Protein AF-A0A1F4XPS2-F1 (afdb_monomer_lite)

pLDDT: mean 80.34, std 8.24, range [48.88, 90.06]

Secondary structure (DSSP, 8-state):
-HHHHHHHHHHHHHHHHHHHHHHHHHHHHHHHHTTPPPPHHHHHHHHHHHHHHHHHHHTBTHHHHHHHHHHHHHHHHHHHHHHTT----HHHHHHHHHHHHHHHHHHHHTGGG-B--S-HHHHHHHHHHHHHHHHHHHHHHH-

Foldseek 3Di:
DVPVVLLVVLLVLLVVLLVLLVVLVVVQVVCVVVVHDRQVLSVLSSVLSNLSSVCSVLLALLQLVLLVVQLVLLVVLQVVCVVVVADDPVVVSVVSNCVSVVSNVSNVVCNVVRDHDPPVVSSVVSVVSVVVNSVSVSVVRPD

Radius of gyration: 16.33 Å; chains: 1; bounding box: 38×34×52 Å

Structure (mmCIF, N/CA/C/O backbone):
data_AF-A0A1F4XPS2-F1
#
_entry.id   AF-A0A1F4XPS2-F1
#
loop_
_atom_site.group_PDB
_atom_site.id
_atom_site.type_symbol
_atom_site.label_atom_id
_atom_site.label_alt_id
_atom_site.label_comp_id
_atom_site.label_asym_id
_atom_site.label_entity_id
_atom_site.label_seq_id
_atom_site.pdbx_PDB_ins_code
_atom_site.Cartn_x
_atom_site.Cartn_y
_atom_site.Cartn_z
_atom_site.occupancy
_atom_site.B_iso_or_equiv
_atom_site.auth_seq_id
_atom_site.auth_comp_id
_atom_site.auth_asym_id
_atom_site.auth_atom_id
_atom_site.pdbx_PDB_model_num
ATOM 1 N N . MET A 1 1 ? -6.283 -6.194 31.534 1.00 48.88 1 MET A N 1
ATOM 2 C CA . MET A 1 1 ? -5.013 -5.783 30.878 1.00 48.88 1 MET A CA 1
ATOM 3 C C . MET A 1 1 ? -4.955 -5.956 29.349 1.00 48.88 1 MET A C 1
ATOM 5 O O . MET A 1 1 ? -4.200 -5.225 28.723 1.00 48.88 1 MET A O 1
ATOM 9 N N . LYS A 1 2 ? -5.760 -6.818 28.698 1.00 52.41 2 LYS A N 1
ATOM 10 C CA . LYS A 1 2 ? -5.698 -7.036 27.231 1.00 52.41 2 LYS A CA 1
ATOM 11 C C . LYS A 1 2 ? -6.004 -5.800 26.360 1.00 52.41 2 LYS A C 1
ATOM 13 O O . LYS A 1 2 ? -5.478 -5.697 25.263 1.00 52.41 2 LYS A O 1
ATOM 18 N N . VAL A 1 3 ? -6.814 -4.837 26.811 1.00 53.06 3 VAL A N 1
ATOM 19 C CA . VAL A 1 3 ? -7.302 -3.734 25.949 1.00 53.06 3 VAL A CA 1
ATOM 20 C C . VAL A 1 3 ? -6.189 -2.779 25.481 1.00 53.06 3 VAL A C 1
ATOM 22 O O . VAL A 1 3 ? -6.226 -2.341 24.327 1.00 53.06 3 VAL A O 1
ATOM 25 N N . ARG A 1 4 ? -5.178 -2.523 26.329 1.00 56.00 4 ARG A N 1
ATOM 26 C CA . ARG A 1 4 ? -4.095 -1.547 26.088 1.00 56.00 4 ARG A CA 1
ATOM 27 C C . ARG A 1 4 ? -3.077 -2.024 25.041 1.00 56.00 4 ARG A C 1
ATOM 29 O O . ARG A 1 4 ? -2.644 -1.232 24.220 1.00 56.00 4 ARG A O 1
ATOM 36 N N . HIS A 1 5 ? -2.766 -3.322 25.013 1.00 58.38 5 HIS A N 1
ATOM 37 C CA . HIS A 1 5 ? -1.757 -3.892 24.108 1.00 58.38 5 HIS A CA 1
ATOM 38 C C . HIS A 1 5 ? -2.163 -3.783 22.628 1.00 58.38 5 HIS A C 1
ATOM 40 O O . HIS A 1 5 ? -1.379 -3.373 21.784 1.00 58.38 5 HIS A O 1
ATOM 46 N N . TRP A 1 6 ? -3.435 -4.046 22.330 1.00 56.03 6 TRP A N 1
ATOM 47 C CA . TRP A 1 6 ? -3.981 -3.997 20.969 1.00 56.03 6 TRP A CA 1
ATOM 48 C C . TRP A 1 6 ? -4.192 -2.572 20.430 1.00 56.03 6 TRP A C 1
ATOM 50 O O . TRP A 1 6 ? -4.167 -2.355 19.222 1.00 56.03 6 TRP A O 1
ATOM 60 N N . ALA A 1 7 ? -4.404 -1.582 21.308 1.00 60.41 7 ALA A N 1
ATOM 61 C CA . ALA A 1 7 ? -4.457 -0.178 20.891 1.00 60.41 7 ALA A CA 1
ATOM 62 C C . ALA A 1 7 ? -3.085 0.304 20.388 1.00 60.41 7 ALA A C 1
ATOM 64 O O . ALA A 1 7 ? -3.027 1.069 19.425 1.00 60.41 7 ALA A O 1
ATOM 65 N N . ASN A 1 8 ? -2.008 -0.216 20.986 1.00 74.06 8 ASN A N 1
ATOM 66 C CA . ASN A 1 8 ? -0.643 0.051 20.553 1.00 74.06 8 ASN A CA 1
ATOM 67 C C . ASN A 1 8 ? -0.347 -0.601 19.194 1.00 74.06 8 ASN A C 1
ATOM 69 O O . ASN A 1 8 ? 0.349 -0.001 18.388 1.00 74.06 8 ASN A O 1
ATOM 73 N N . THR A 1 9 ? -0.907 -1.777 18.882 1.00 80.50 9 THR A N 1
ATOM 74 C CA . THR A 1 9 ? -0.635 -2.476 17.609 1.00 80.50 9 THR A CA 1
ATOM 75 C C . THR A 1 9 ? -1.033 -1.661 16.377 1.00 80.50 9 THR A C 1
ATOM 77 O O . THR A 1 9 ? -0.244 -1.549 15.445 1.00 80.50 9 THR A O 1
ATOM 80 N N . LEU A 1 10 ? -2.225 -1.051 16.364 1.00 80.25 10 LEU A N 1
ATOM 81 C CA . LEU A 1 10 ? -2.658 -0.218 15.230 1.00 80.25 10 LEU A CA 1
ATOM 82 C C . LEU A 1 10 ? -1.808 1.053 15.099 1.00 80.25 10 LEU A C 1
ATOM 84 O O . LEU A 1 10 ? -1.499 1.466 13.989 1.00 80.25 10 LEU A O 1
ATOM 88 N N . GLN A 1 11 ? -1.388 1.645 16.220 1.00 83.50 11 GLN A N 1
ATOM 89 C CA . GLN A 1 11 ? -0.493 2.805 16.209 1.00 83.50 11 GLN A CA 1
ATOM 90 C C . GLN A 1 11 ? 0.900 2.438 15.692 1.00 83.50 11 GLN A C 1
ATOM 92 O O . GLN A 1 11 ? 1.449 3.165 14.874 1.00 83.50 11 GLN A O 1
ATOM 97 N N . VAL A 1 12 ? 1.446 1.291 16.108 1.00 86.75 12 VAL A N 1
ATOM 98 C CA . VAL A 1 12 ? 2.730 0.774 15.612 1.00 86.75 12 VAL A CA 1
ATOM 99 C C . VAL A 1 12 ? 2.660 0.523 14.108 1.00 86.75 12 VAL A C 1
ATOM 101 O O . VAL A 1 12 ? 3.544 0.975 13.389 1.00 86.75 12 VAL A O 1
ATOM 104 N N . LEU A 1 13 ? 1.588 -0.105 13.613 1.00 86.62 13 LEU A N 1
ATOM 105 C CA . LEU A 1 13 ? 1.374 -0.262 12.170 1.00 86.62 13 LEU A CA 1
ATOM 106 C C . LEU A 1 13 ? 1.320 1.098 11.465 1.00 86.62 13 LEU A C 1
ATOM 108 O O . LEU A 1 13 ? 1.984 1.279 10.448 1.00 86.62 13 LEU A O 1
ATOM 112 N N . GLY A 1 14 ? 0.603 2.069 12.035 1.00 85.94 14 GLY A N 1
ATOM 113 C CA . GLY A 1 14 ? 0.575 3.441 11.531 1.00 85.94 14 GLY A CA 1
ATOM 114 C C . GLY A 1 14 ? 1.972 4.055 11.406 1.00 85.94 14 GLY A C 1
ATOM 115 O O . GLY A 1 14 ? 2.310 4.588 10.351 1.00 85.94 14 GLY A O 1
ATOM 116 N N . ILE A 1 15 ? 2.808 3.921 12.441 1.00 89.19 15 ILE A N 1
ATOM 117 C CA . ILE A 1 15 ? 4.204 4.388 12.444 1.00 89.19 15 ILE A CA 1
ATOM 118 C C . ILE A 1 15 ? 5.019 3.680 11.361 1.00 89.19 15 ILE A C 1
ATOM 120 O O . ILE A 1 15 ? 5.723 4.347 10.609 1.00 89.19 15 ILE A O 1
ATOM 124 N N . CYS A 1 16 ? 4.913 2.354 11.245 1.00 90.06 16 CYS A N 1
ATOM 125 C CA . CYS A 1 16 ? 5.633 1.591 10.226 1.00 90.06 16 CYS A CA 1
ATOM 126 C C . CYS A 1 16 ? 5.275 2.060 8.810 1.00 90.06 16 CYS A C 1
ATOM 128 O O . CYS A 1 16 ? 6.168 2.297 8.000 1.00 90.06 16 CYS A O 1
ATOM 130 N N . PHE A 1 17 ? 3.987 2.252 8.516 1.00 90.00 17 PHE A N 1
ATOM 131 C CA . PHE A 1 17 ? 3.545 2.739 7.207 1.00 90.00 17 PHE A CA 1
ATOM 132 C C . PHE A 1 17 ? 3.981 4.182 6.936 1.00 90.00 17 PHE A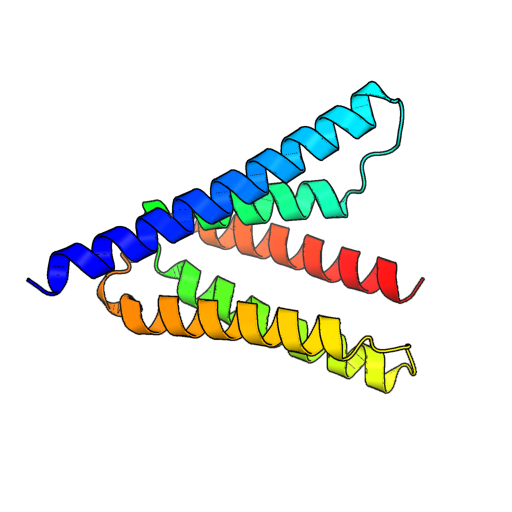 C 1
ATOM 134 O O . PHE A 1 17 ? 4.417 4.486 5.827 1.00 90.00 17 PHE A O 1
ATOM 141 N N . PHE A 1 18 ? 3.962 5.060 7.941 1.00 89.50 18 PHE A N 1
ATOM 142 C CA . PHE A 1 18 ? 4.528 6.402 7.793 1.00 89.50 18 PHE A CA 1
ATOM 143 C C . PHE A 1 18 ? 6.040 6.381 7.565 1.00 89.50 18 PHE A C 1
ATOM 145 O O . PHE A 1 18 ? 6.524 7.118 6.710 1.00 89.50 18 PHE A O 1
ATOM 152 N N . ALA A 1 19 ? 6.782 5.525 8.270 1.00 88.62 19 ALA A N 1
ATOM 153 C CA . ALA A 1 19 ? 8.218 5.365 8.070 1.00 88.62 19 ALA A CA 1
ATOM 154 C C . ALA A 1 19 ? 8.532 4.876 6.648 1.00 88.62 19 ALA A C 1
ATOM 156 O O . ALA A 1 19 ? 9.406 5.435 5.989 1.00 88.62 19 ALA A O 1
ATOM 157 N N . LEU A 1 20 ? 7.774 3.901 6.134 1.00 88.12 20 LEU A N 1
ATOM 158 C CA . LEU A 1 20 ? 7.891 3.448 4.744 1.00 88.12 20 LEU A CA 1
ATOM 159 C C . LEU A 1 20 ? 7.586 4.577 3.752 1.00 88.12 20 LEU A C 1
ATOM 161 O O . LEU A 1 20 ? 8.361 4.801 2.826 1.00 88.12 20 LEU A O 1
ATOM 165 N N . GLY A 1 21 ? 6.508 5.333 3.974 1.00 86.69 21 GLY A N 1
ATOM 166 C CA . GLY A 1 21 ? 6.171 6.502 3.158 1.00 86.69 21 GLY A CA 1
ATOM 167 C C . GLY A 1 21 ? 7.261 7.578 3.172 1.00 86.69 21 GLY A C 1
ATOM 168 O O . GLY A 1 21 ? 7.590 8.145 2.128 1.00 86.69 21 GLY A O 1
ATOM 169 N N . PHE A 1 22 ? 7.873 7.820 4.332 1.00 88.44 22 PHE A N 1
ATOM 170 C CA . PHE A 1 22 ? 8.987 8.751 4.487 1.00 88.44 22 PHE A CA 1
ATOM 171 C C . PHE A 1 22 ? 10.228 8.283 3.722 1.00 88.44 22 PHE A C 1
ATOM 173 O O . PHE A 1 22 ? 10.780 9.052 2.940 1.00 88.44 22 PHE A O 1
ATOM 180 N N . ILE A 1 23 ? 10.621 7.014 3.867 1.00 88.75 23 ILE A N 1
ATOM 181 C CA . ILE A 1 23 ? 11.754 6.427 3.133 1.00 88.75 23 ILE A CA 1
ATOM 182 C C . ILE A 1 23 ? 11.534 6.549 1.620 1.00 88.75 23 ILE A C 1
ATOM 184 O O . ILE A 1 23 ? 12.430 6.992 0.900 1.00 88.75 23 ILE A O 1
ATOM 188 N N . SER A 1 24 ? 10.333 6.226 1.130 1.00 86.38 24 SER A N 1
ATOM 189 C CA . SER A 1 24 ? 9.996 6.392 -0.288 1.00 86.38 24 SER A CA 1
ATOM 190 C C . SER A 1 24 ? 10.079 7.857 -0.731 1.00 86.38 24 SER A C 1
ATOM 192 O O . SER A 1 24 ? 10.584 8.136 -1.816 1.00 86.38 24 SER A O 1
ATOM 194 N N . THR A 1 25 ? 9.649 8.798 0.115 1.00 86.31 25 THR A N 1
ATOM 195 C CA . THR A 1 25 ? 9.733 10.243 -0.159 1.00 86.31 25 THR A CA 1
ATOM 196 C C . THR A 1 25 ? 11.181 10.724 -0.240 1.00 86.31 25 THR A C 1
ATOM 198 O O . THR A 1 25 ? 11.528 11.455 -1.166 1.00 86.31 25 THR A O 1
ATOM 201 N N . VAL A 1 26 ? 12.055 10.269 0.661 1.00 87.25 26 VAL A N 1
ATOM 202 C CA . VAL A 1 26 ? 13.498 10.556 0.592 1.00 87.25 26 VAL A CA 1
ATOM 203 C C . VAL A 1 26 ? 14.097 10.004 -0.705 1.00 87.25 26 VAL A C 1
ATOM 205 O O . VAL A 1 26 ? 14.856 10.704 -1.372 1.00 87.25 26 VAL A O 1
ATOM 208 N N . GLY A 1 27 ? 13.706 8.795 -1.119 1.00 82.38 27 GLY A N 1
ATOM 209 C CA . GLY A 1 27 ? 14.130 8.219 -2.399 1.00 82.38 27 GLY A CA 1
ATOM 210 C C . GLY A 1 27 ? 13.688 9.042 -3.616 1.00 82.38 27 GLY A C 1
ATOM 211 O O . GLY A 1 27 ? 14.467 9.214 -4.555 1.00 82.38 27 GLY A O 1
ATOM 212 N N . ILE A 1 28 ? 12.471 9.595 -3.587 1.00 85.19 28 ILE A N 1
ATOM 213 C CA . ILE A 1 28 ? 11.944 10.497 -4.628 1.00 85.19 28 ILE A CA 1
ATOM 214 C C . ILE A 1 28 ? 12.769 11.785 -4.701 1.00 85.19 28 ILE A C 1
ATOM 216 O O . ILE A 1 28 ? 13.181 12.189 -5.789 1.00 85.19 28 ILE A O 1
ATOM 220 N N . ILE A 1 29 ? 13.038 12.405 -3.548 1.00 84.88 29 ILE A N 1
ATOM 221 C CA . ILE A 1 29 ? 13.863 13.618 -3.463 1.00 84.88 29 ILE A CA 1
ATOM 222 C C . ILE A 1 29 ? 15.273 13.336 -3.990 1.00 84.88 29 ILE A C 1
ATOM 224 O O . ILE A 1 29 ? 15.813 14.147 -4.737 1.00 84.88 29 ILE A O 1
ATOM 228 N N . GLY A 1 30 ? 15.836 12.169 -3.667 1.00 83.88 30 GLY A N 1
ATOM 229 C CA . GLY A 1 30 ? 17.122 11.724 -4.198 1.00 83.88 30 GLY A CA 1
ATOM 230 C C . GLY A 1 30 ? 17.143 11.692 -5.728 1.00 83.88 30 GLY A C 1
ATOM 231 O O . GLY A 1 30 ? 18.004 12.322 -6.333 1.00 83.88 30 GLY A O 1
ATOM 232 N N . HIS A 1 31 ? 16.169 11.036 -6.367 1.00 84.31 31 HIS A N 1
ATOM 233 C CA . HIS A 1 31 ? 16.093 10.979 -7.836 1.00 84.31 31 HIS A CA 1
ATOM 234 C C . HIS A 1 31 ? 16.016 12.372 -8.462 1.00 84.31 31 HIS A C 1
ATOM 236 O O . HIS A 1 31 ? 16.739 12.657 -9.415 1.00 84.31 31 HIS A O 1
ATOM 242 N N . TRP A 1 32 ? 15.195 13.259 -7.891 1.00 80.56 32 TRP A N 1
ATOM 243 C CA . TRP A 1 32 ? 15.096 14.636 -8.367 1.00 80.56 32 TRP A CA 1
ATOM 244 C C . TRP A 1 32 ? 16.437 15.372 -8.227 1.00 80.56 32 TRP A C 1
ATOM 246 O O . TRP A 1 32 ? 16.909 15.981 -9.186 1.00 80.56 32 TRP A O 1
ATOM 256 N N . HIS A 1 33 ? 17.098 15.260 -7.074 1.00 84.88 33 HIS A N 1
ATOM 257 C CA . HIS A 1 33 ? 18.392 15.900 -6.833 1.00 84.88 33 HIS A CA 1
ATOM 258 C C . HIS A 1 33 ? 19.485 15.410 -7.800 1.00 84.88 33 HIS A C 1
ATOM 260 O O . HIS A 1 33 ? 20.356 16.183 -8.190 1.00 84.88 33 HIS A O 1
ATOM 266 N N . PHE A 1 34 ? 19.435 14.145 -8.224 1.00 85.69 34 PHE A N 1
ATOM 267 C CA . PHE A 1 34 ? 20.372 13.576 -9.199 1.00 85.69 34 PHE A CA 1
ATOM 268 C C . PHE A 1 34 ? 19.938 13.751 -10.665 1.00 85.69 34 PHE A C 1
ATOM 270 O O . PHE A 1 34 ? 20.552 13.160 -11.552 1.00 85.69 34 PHE A O 1
ATOM 277 N N . GLY A 1 35 ? 18.896 14.545 -10.946 1.00 76.06 35 GLY A N 1
ATOM 278 C CA . GLY A 1 35 ? 18.409 14.788 -12.310 1.00 76.06 35 GLY A CA 1
ATOM 279 C C . GLY A 1 35 ? 17.817 13.548 -12.989 1.00 76.06 35 GLY A C 1
ATOM 280 O O . GL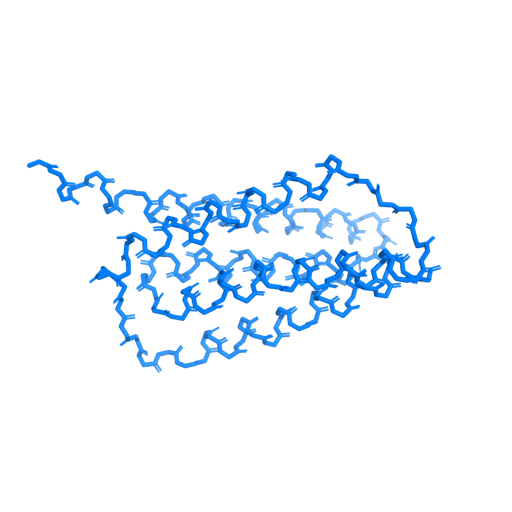Y A 1 35 ? 17.721 13.497 -14.214 1.00 76.06 35 GLY A O 1
ATOM 281 N N . GLN A 1 36 ? 17.444 12.534 -12.209 1.00 80.19 36 GLN A N 1
ATOM 282 C CA . GLN A 1 36 ? 16.863 11.291 -12.698 1.00 80.19 36 GLN A CA 1
ATOM 283 C C . GLN A 1 36 ? 15.337 11.391 -12.733 1.00 80.19 36 GLN A C 1
ATOM 285 O O . GLN A 1 36 ? 14.707 12.035 -11.890 1.00 80.19 36 GLN A O 1
ATOM 290 N N . ASN A 1 37 ? 14.718 10.698 -13.689 1.00 80.94 37 ASN A N 1
ATOM 291 C CA . ASN A 1 37 ? 13.266 10.575 -13.726 1.00 80.94 37 ASN A CA 1
ATOM 292 C C . ASN A 1 37 ? 12.778 9.808 -12.494 1.00 80.94 37 ASN A C 1
ATOM 294 O O . ASN A 1 37 ? 13.163 8.661 -12.272 1.00 80.94 37 ASN A O 1
ATOM 298 N N . VAL A 1 38 ? 11.896 10.429 -11.712 1.00 77.12 38 VAL A N 1
ATOM 299 C CA . VAL A 1 38 ? 11.270 9.776 -10.561 1.00 77.12 38 VAL A CA 1
ATOM 300 C C . VAL A 1 38 ? 10.322 8.681 -11.067 1.00 77.12 38 VAL A C 1
ATOM 302 O O . VAL A 1 38 ? 9.379 8.991 -11.807 1.00 77.12 38 VAL A O 1
ATOM 305 N N . PRO A 1 39 ? 10.494 7.411 -10.655 1.00 78.25 39 PRO A N 1
ATOM 306 C CA . PRO A 1 39 ? 9.556 6.364 -11.025 1.00 78.25 39 PRO A CA 1
ATOM 307 C C . PRO A 1 39 ? 8.166 6.698 -10.470 1.00 78.25 39 PRO A C 1
ATOM 309 O O . PRO A 1 39 ? 7.983 6.832 -9.259 1.00 78.25 39 PRO A O 1
ATOM 312 N N . ARG A 1 40 ? 7.155 6.811 -11.340 1.00 79.44 40 ARG A N 1
ATOM 313 C CA . ARG A 1 40 ? 5.765 7.110 -10.925 1.00 79.44 40 ARG A CA 1
ATOM 314 C C . ARG A 1 40 ? 5.245 6.099 -9.900 1.00 79.44 40 ARG A C 1
ATOM 316 O O . ARG A 1 40 ? 4.516 6.463 -8.981 1.00 79.44 40 ARG A O 1
ATOM 323 N N . LEU A 1 41 ? 5.702 4.853 -10.026 1.00 77.38 41 LEU A N 1
ATOM 324 C CA . LEU A 1 41 ? 5.460 3.765 -9.086 1.00 77.38 41 LEU A CA 1
ATOM 325 C C . LEU A 1 41 ? 5.907 4.121 -7.657 1.00 77.38 41 LEU A C 1
ATOM 327 O O . LEU A 1 41 ? 5.171 3.889 -6.703 1.00 77.38 41 LEU A O 1
ATOM 331 N N . PHE A 1 42 ? 7.080 4.744 -7.508 1.00 79.56 42 PHE A N 1
ATOM 332 C CA . PHE A 1 42 ? 7.625 5.161 -6.212 1.00 79.56 42 PHE A CA 1
ATOM 333 C C . PHE A 1 42 ? 6.754 6.227 -5.543 1.00 79.56 42 PHE A C 1
ATOM 335 O O . PHE A 1 42 ? 6.477 6.134 -4.348 1.00 79.56 42 PHE A O 1
ATOM 342 N N . VAL A 1 43 ? 6.275 7.205 -6.317 1.00 83.44 43 VAL A N 1
ATOM 343 C CA . VAL A 1 43 ? 5.364 8.257 -5.828 1.00 83.44 43 VAL A CA 1
ATOM 344 C C . VAL A 1 43 ? 4.039 7.655 -5.368 1.00 83.44 43 VAL A C 1
ATOM 346 O O . VAL A 1 43 ? 3.543 7.983 -4.289 1.00 83.44 43 VAL A O 1
ATOM 349 N N . ALA A 1 44 ? 3.487 6.732 -6.155 1.00 82.25 44 ALA A N 1
ATOM 350 C CA . ALA A 1 44 ? 2.233 6.066 -5.833 1.00 82.25 44 ALA A CA 1
ATOM 351 C C . ALA A 1 44 ? 2.357 5.189 -4.569 1.00 82.25 44 ALA A C 1
ATOM 353 O O . ALA A 1 44 ? 1.490 5.256 -3.695 1.00 82.25 44 ALA A O 1
ATOM 354 N N . TYR A 1 45 ? 3.466 4.457 -4.400 1.00 83.88 45 TYR A N 1
ATOM 355 C CA . TYR A 1 45 ? 3.747 3.705 -3.170 1.00 83.88 45 TYR A CA 1
ATOM 356 C C . TYR A 1 45 ? 3.942 4.612 -1.950 1.00 83.88 45 TYR A C 1
ATOM 358 O O . TYR A 1 45 ? 3.416 4.303 -0.878 1.00 83.88 45 TYR A O 1
ATOM 366 N N . ALA A 1 46 ? 4.645 5.740 -2.090 1.00 85.12 46 ALA A N 1
ATOM 367 C CA . ALA A 1 46 ? 4.809 6.705 -1.002 1.00 85.12 46 ALA A CA 1
ATOM 368 C C . ALA A 1 46 ? 3.445 7.225 -0.516 1.00 85.12 46 ALA A C 1
ATOM 370 O O . ALA A 1 46 ? 3.143 7.168 0.679 1.00 85.12 46 ALA A O 1
ATOM 371 N N . ALA A 1 47 ? 2.587 7.649 -1.449 1.00 86.62 47 ALA A N 1
ATOM 372 C CA . ALA A 1 47 ? 1.244 8.138 -1.145 1.00 86.62 47 ALA A CA 1
ATOM 373 C C . ALA A 1 47 ? 0.355 7.053 -0.511 1.00 86.62 47 ALA A C 1
ATOM 375 O O . ALA A 1 47 ? -0.346 7.316 0.469 1.00 86.62 47 ALA A O 1
ATOM 376 N N . MET A 1 48 ? 0.419 5.821 -1.024 1.00 88.31 48 MET A N 1
ATOM 377 C CA . MET A 1 48 ? -0.333 4.685 -0.491 1.00 88.31 48 MET A CA 1
ATOM 378 C C . MET A 1 48 ? 0.072 4.361 0.955 1.00 88.31 48 MET A C 1
ATOM 380 O O . MET A 1 48 ? -0.797 4.177 1.808 1.00 88.31 48 MET A O 1
ATOM 384 N N . ASN A 1 49 ? 1.374 4.352 1.253 1.00 89.62 49 ASN A N 1
ATOM 385 C CA . ASN A 1 49 ? 1.896 4.109 2.599 1.00 89.62 49 ASN A CA 1
ATOM 386 C C . ASN A 1 49 ? 1.501 5.223 3.582 1.00 89.62 49 ASN A C 1
ATOM 388 O O . ASN A 1 49 ? 1.065 4.933 4.694 1.00 89.62 49 ASN A O 1
ATOM 392 N N . ILE A 1 50 ? 1.557 6.491 3.164 1.00 88.50 50 ILE A N 1
ATOM 393 C CA . ILE A 1 50 ? 1.106 7.628 3.986 1.00 88.50 50 ILE A CA 1
ATOM 394 C C . ILE A 1 50 ? -0.394 7.522 4.301 1.00 88.50 50 ILE A C 1
ATOM 396 O O . ILE A 1 50 ? -0.800 7.707 5.451 1.00 88.50 50 ILE A O 1
ATOM 400 N N . LEU A 1 51 ? -1.224 7.177 3.310 1.00 88.19 51 LEU A N 1
ATOM 401 C CA . LEU A 1 51 ? -2.667 7.003 3.509 1.00 88.19 51 LEU A CA 1
ATOM 402 C C . LEU A 1 51 ? -3.001 5.820 4.418 1.00 88.19 51 LEU A C 1
ATOM 404 O O . LEU A 1 51 ? -3.897 5.940 5.254 1.00 88.19 51 LEU A O 1
ATOM 408 N N . LEU A 1 52 ? -2.282 4.699 4.298 1.00 86.50 52 LEU A N 1
ATOM 409 C CA . LEU A 1 52 ? -2.415 3.576 5.230 1.00 86.50 52 LEU A CA 1
ATOM 410 C C . LEU A 1 52 ? -2.033 4.003 6.645 1.00 86.50 52 LEU A C 1
ATOM 412 O O . LEU A 1 52 ? -2.803 3.758 7.573 1.00 86.50 52 LEU A O 1
ATOM 416 N N . GLY A 1 53 ? -0.905 4.701 6.806 1.00 86.31 53 GLY A N 1
ATOM 417 C CA . GLY A 1 53 ? -0.471 5.262 8.084 1.00 86.31 53 GLY A CA 1
ATOM 418 C C . GLY A 1 53 ? -1.557 6.123 8.730 1.00 86.31 53 GLY A C 1
ATOM 419 O O . GLY A 1 53 ? -1.967 5.866 9.865 1.00 86.31 53 GLY A O 1
ATOM 420 N N . ALA A 1 54 ? -2.096 7.085 7.977 1.00 86.88 54 ALA A N 1
ATOM 421 C CA . ALA A 1 54 ? -3.194 7.941 8.421 1.00 86.88 54 ALA A CA 1
ATOM 422 C C . ALA A 1 54 ? -4.450 7.131 8.788 1.00 86.88 54 ALA A C 1
ATOM 424 O O . ALA A 1 54 ? -5.042 7.352 9.847 1.00 86.88 54 ALA A O 1
ATOM 425 N N . GLY A 1 55 ? -4.823 6.151 7.959 1.00 85.38 55 GLY A N 1
ATOM 426 C CA . GLY A 1 55 ? -5.950 5.259 8.218 1.00 85.38 55 GLY A CA 1
ATOM 427 C C . GLY A 1 55 ? -5.786 4.454 9.508 1.00 85.38 55 GLY A C 1
ATOM 428 O O . GLY A 1 55 ? -6.747 4.313 10.264 1.00 85.38 55 GLY A O 1
ATOM 429 N N . PHE A 1 56 ? -4.581 3.957 9.806 1.00 87.44 56 PHE A N 1
ATOM 430 C CA . PHE A 1 56 ? -4.294 3.191 11.026 1.00 87.44 56 PHE A CA 1
ATOM 431 C C . PHE A 1 56 ? -4.382 4.049 12.292 1.00 87.44 56 PHE A C 1
ATOM 433 O O . PHE A 1 56 ? -4.956 3.603 13.291 1.00 87.44 56 PHE A O 1
ATOM 440 N N . PHE A 1 57 ? -3.892 5.291 12.245 1.00 84.88 57 PHE A N 1
ATOM 441 C CA . PHE A 1 57 ? -4.027 6.240 13.355 1.00 84.88 57 PHE A CA 1
ATOM 442 C C . PHE A 1 57 ? -5.478 6.658 13.595 1.00 84.88 57 PHE A C 1
ATOM 444 O O . PHE A 1 57 ? -5.935 6.656 14.740 1.00 84.88 57 PHE A O 1
ATOM 451 N N . ALA A 1 58 ? -6.214 6.949 12.521 1.00 84.12 58 ALA A N 1
ATOM 452 C CA . ALA A 1 58 ? -7.637 7.277 12.579 1.00 84.12 58 ALA A CA 1
ATOM 453 C C . ALA A 1 58 ? -8.532 6.046 12.838 1.00 84.12 58 ALA A C 1
ATOM 455 O O . ALA A 1 58 ? -9.722 6.195 13.110 1.00 84.12 58 ALA A O 1
ATOM 456 N N . ARG A 1 59 ? -7.956 4.833 12.810 1.00 85.25 59 ARG A N 1
ATOM 457 C CA . ARG A 1 59 ? -8.645 3.541 12.975 1.00 85.25 59 ARG A CA 1
ATOM 458 C C . ARG A 1 59 ? -9.802 3.389 11.996 1.00 85.25 59 ARG A C 1
ATOM 460 O O . ARG A 1 59 ? -10.901 2.998 12.363 1.00 85.25 59 ARG A O 1
ATOM 467 N N . GLU A 1 60 ? -9.554 3.706 10.742 1.00 86.19 60 GLU A N 1
ATOM 468 C CA . GLU A 1 60 ? -10.580 3.774 9.714 1.00 86.19 60 GLU A CA 1
ATOM 469 C C . GLU A 1 60 ? -11.112 2.400 9.294 1.00 86.19 60 GLU A C 1
ATOM 471 O O . GLU A 1 60 ? -10.352 1.468 9.024 1.00 86.19 60 GLU A O 1
ATOM 476 N N . ARG A 1 61 ? -12.434 2.271 9.139 1.00 84.94 61 ARG A N 1
ATOM 477 C CA . ARG A 1 61 ? -13.053 1.008 8.696 1.00 84.94 61 ARG A CA 1
ATOM 478 C C . ARG A 1 61 ? -12.724 0.640 7.246 1.00 84.94 61 ARG A C 1
ATOM 480 O O . ARG A 1 61 ? -12.730 -0.546 6.913 1.00 84.94 61 ARG A O 1
ATOM 487 N N . TRP A 1 62 ? -12.396 1.622 6.399 1.00 85.00 62 TRP A N 1
ATOM 488 C CA . TRP A 1 62 ? -11.995 1.370 5.010 1.00 85.00 62 TRP A CA 1
ATOM 489 C C . TRP A 1 62 ? -10.682 0.578 4.909 1.00 85.00 62 TRP A C 1
ATOM 491 O O . TRP A 1 62 ? -10.462 -0.073 3.890 1.00 85.00 62 TRP A O 1
ATOM 501 N N . LEU A 1 63 ? -9.868 0.527 5.975 1.00 85.06 63 LEU A N 1
ATOM 502 C CA . LEU A 1 63 ? -8.657 -0.299 6.034 1.00 85.06 63 LEU A CA 1
ATOM 503 C C . LEU A 1 63 ? -8.929 -1.787 5.794 1.00 85.06 63 LEU A C 1
ATOM 505 O O . LEU A 1 63 ? -8.109 -2.455 5.173 1.00 85.06 63 LEU A O 1
ATOM 509 N N . LEU A 1 64 ? -10.074 -2.310 6.255 1.00 83.50 64 LEU A N 1
ATOM 510 C CA . LEU A 1 64 ? -10.442 -3.713 6.017 1.00 83.50 64 LEU A CA 1
ATOM 511 C C . LEU A 1 64 ? -10.550 -4.003 4.524 1.00 83.50 64 LEU A C 1
ATOM 513 O O . LEU A 1 64 ? -10.024 -4.999 4.036 1.00 83.50 64 LEU A O 1
ATOM 517 N N . VAL A 1 65 ? -11.226 -3.104 3.813 1.00 82.31 65 VAL A N 1
ATOM 518 C CA . VAL A 1 65 ? -11.447 -3.222 2.374 1.00 82.31 65 VAL A CA 1
ATOM 519 C C . VAL A 1 65 ? -10.133 -2.992 1.635 1.00 82.31 65 VAL A C 1
ATOM 521 O O . VAL A 1 65 ? -9.775 -3.787 0.778 1.00 82.31 65 VAL A O 1
ATOM 524 N N . ALA A 1 66 ? -9.371 -1.966 2.011 1.00 82.69 66 ALA A N 1
ATOM 525 C CA . ALA A 1 66 ? -8.090 -1.630 1.396 1.00 82.69 66 ALA A CA 1
ATOM 526 C C . ALA A 1 66 ? -7.046 -2.750 1.496 1.00 82.69 66 ALA A C 1
ATOM 528 O O . ALA A 1 66 ? -6.366 -3.070 0.519 1.00 82.69 66 ALA A O 1
ATOM 529 N N . VAL A 1 67 ? -6.901 -3.346 2.678 1.00 82.69 67 VAL A N 1
ATOM 530 C CA . VAL A 1 67 ? -5.907 -4.399 2.912 1.00 82.69 67 VAL A CA 1
ATOM 531 C C . VAL A 1 67 ? -6.383 -5.717 2.295 1.00 82.69 67 VAL A C 1
ATOM 533 O O . VAL A 1 67 ? -5.587 -6.408 1.665 1.00 82.69 67 VAL A O 1
ATOM 536 N N . GLY A 1 68 ? -7.683 -6.028 2.380 1.00 81.19 68 GLY A N 1
ATOM 537 C CA . GLY A 1 68 ? -8.264 -7.194 1.710 1.00 81.19 68 GLY A CA 1
ATOM 538 C C . GLY A 1 68 ? -8.135 -7.130 0.185 1.00 81.19 68 GLY A C 1
ATOM 539 O O . GLY A 1 68 ? -7.697 -8.098 -0.434 1.00 81.19 68 GLY A O 1
ATOM 540 N N . LEU A 1 69 ? -8.430 -5.973 -0.419 1.00 82.31 69 LEU A N 1
ATOM 541 C CA . LEU A 1 69 ? -8.241 -5.745 -1.855 1.00 82.31 69 LEU A CA 1
ATOM 542 C C . LEU A 1 69 ? -6.781 -5.921 -2.269 1.00 82.31 69 LEU A C 1
ATOM 544 O O . LEU A 1 69 ? -6.524 -6.524 -3.305 1.00 82.31 69 LEU A O 1
ATOM 548 N N . ASN A 1 70 ? -5.827 -5.461 -1.453 1.00 81.62 70 ASN A N 1
ATOM 549 C CA . ASN A 1 70 ? -4.409 -5.685 -1.730 1.00 81.62 70 ASN A CA 1
ATOM 550 C C . ASN A 1 70 ? -4.060 -7.170 -1.822 1.00 81.62 70 ASN A C 1
ATOM 552 O O . ASN A 1 70 ? -3.385 -7.563 -2.768 1.00 81.62 70 ASN A O 1
ATOM 556 N N . VAL A 1 71 ? -4.534 -8.000 -0.888 1.00 80.06 71 VAL A N 1
ATOM 557 C CA . VAL A 1 71 ? -4.285 -9.452 -0.927 1.00 80.06 71 VAL A CA 1
ATOM 558 C C . VAL A 1 71 ? -4.841 -10.066 -2.212 1.00 80.06 71 VAL A C 1
ATOM 560 O O . VAL A 1 71 ? -4.127 -10.790 -2.905 1.00 80.06 71 VAL A O 1
ATOM 563 N N . VAL A 1 72 ? -6.096 -9.749 -2.550 1.00 82.69 72 VAL A N 1
ATOM 564 C CA . VAL A 1 72 ? -6.762 -10.280 -3.751 1.00 82.69 72 VAL A CA 1
ATOM 565 C C . VAL A 1 72 ? -6.036 -9.849 -5.021 1.00 82.69 72 VAL A C 1
ATOM 567 O O . VAL A 1 72 ? -5.835 -10.662 -5.918 1.00 82.69 72 VAL A O 1
ATOM 570 N N . ALA A 1 73 ? -5.610 -8.592 -5.097 1.00 79.38 73 ALA A N 1
ATOM 571 C CA . ALA A 1 73 ? -4.928 -8.085 -6.274 1.00 79.38 73 ALA A CA 1
ATOM 572 C C . ALA A 1 73 ? -3.522 -8.654 -6.433 1.00 79.38 73 ALA A C 1
ATOM 574 O O . ALA A 1 73 ? -3.170 -9.025 -7.544 1.00 79.38 73 ALA A O 1
ATOM 575 N N . TYR A 1 74 ? -2.737 -8.811 -5.362 1.00 78.56 74 TYR A N 1
ATOM 576 C CA . TYR A 1 74 ? -1.459 -9.521 -5.472 1.00 78.56 74 TYR A CA 1
ATOM 577 C C . TYR A 1 74 ? -1.666 -10.947 -5.992 1.00 78.56 74 TYR A C 1
ATOM 579 O O . TYR A 1 74 ? -0.997 -11.348 -6.940 1.00 78.56 74 TYR A O 1
ATOM 587 N N . ALA A 1 75 ? -2.638 -11.684 -5.446 1.00 80.19 75 ALA A N 1
ATOM 588 C CA . ALA A 1 75 ? -2.960 -13.026 -5.929 1.00 80.19 75 ALA A CA 1
ATOM 589 C C . ALA A 1 75 ? -3.366 -13.032 -7.417 1.00 80.19 75 ALA A C 1
ATOM 591 O O . ALA A 1 75 ? -2.881 -13.864 -8.183 1.00 80.19 75 ALA A O 1
ATOM 592 N N . ALA A 1 76 ? -4.207 -12.081 -7.837 1.00 82.69 76 ALA A N 1
ATOM 593 C CA . ALA A 1 76 ? -4.621 -11.935 -9.230 1.00 82.69 76 ALA A CA 1
ATOM 594 C C . ALA A 1 76 ? -3.446 -11.579 -10.154 1.00 82.69 76 ALA A C 1
ATOM 596 O O . ALA A 1 76 ? -3.326 -12.168 -11.223 1.00 82.69 76 ALA A O 1
ATOM 597 N N . LEU A 1 77 ? -2.560 -10.669 -9.735 1.00 81.81 77 LEU A N 1
ATOM 598 C CA . LEU A 1 77 ? -1.369 -10.274 -10.488 1.00 81.81 77 LEU A CA 1
ATOM 599 C C . LEU A 1 77 ? -0.466 -11.478 -10.740 1.00 81.81 77 LEU A C 1
ATOM 601 O O . LEU A 1 77 ? -0.053 -11.704 -11.872 1.00 81.81 77 LEU A O 1
ATOM 605 N N . TYR A 1 78 ? -0.195 -12.274 -9.706 1.00 79.31 78 TYR A N 1
ATOM 606 C CA . TYR A 1 78 ? 0.650 -13.458 -9.836 1.00 79.31 78 TYR A CA 1
ATOM 607 C C . TYR A 1 78 ? 0.023 -14.534 -10.716 1.00 79.31 78 TYR A C 1
ATOM 609 O O . TYR A 1 78 ? 0.719 -15.115 -11.546 1.00 79.31 78 TYR A O 1
ATOM 617 N N . LEU A 1 79 ? -1.284 -14.770 -10.582 1.00 83.00 79 LEU A N 1
ATOM 618 C CA . LEU A 1 79 ? -1.996 -15.701 -11.454 1.00 83.00 79 LEU A CA 1
ATOM 619 C C . LEU A 1 79 ? -1.934 -15.240 -12.913 1.00 83.00 79 LEU A C 1
ATOM 621 O O . LEU A 1 79 ? -1.719 -16.052 -13.808 1.00 83.00 79 LEU A O 1
ATOM 625 N N . LEU A 1 80 ? -2.067 -13.937 -13.154 1.00 82.69 80 LEU A N 1
ATOM 626 C CA . LEU A 1 80 ? -2.009 -13.379 -14.498 1.00 82.69 80 LEU A CA 1
ATOM 627 C C . LEU A 1 80 ? -0.595 -13.461 -15.092 1.00 82.69 80 LEU A C 1
ATOM 629 O O . LEU A 1 80 ? -0.451 -13.838 -16.249 1.00 82.69 80 LEU A O 1
ATOM 633 N N . LEU A 1 81 ? 0.449 -13.198 -14.298 1.00 81.44 81 LEU A N 1
ATOM 634 C CA . LEU A 1 81 ? 1.844 -13.395 -14.713 1.00 81.44 81 LEU A CA 1
ATOM 635 C C . LEU A 1 81 ? 2.145 -14.858 -15.045 1.00 81.44 81 LEU A C 1
ATOM 637 O O . LEU A 1 81 ? 2.820 -15.132 -16.033 1.00 81.44 81 LEU A O 1
ATOM 641 N N . TRP A 1 82 ? 1.598 -15.789 -14.262 1.00 81.75 82 TRP A N 1
ATOM 642 C CA . TRP A 1 82 ? 1.731 -17.221 -14.517 1.00 81.75 82 TRP A CA 1
ATOM 643 C C . TRP A 1 82 ? 1.094 -17.626 -15.846 1.00 81.75 82 TRP A C 1
ATOM 645 O O . TRP A 1 82 ? 1.722 -18.313 -16.647 1.00 81.75 82 TRP A O 1
ATOM 655 N N . VAL A 1 83 ? -0.126 -17.146 -16.111 1.00 85.00 83 VAL A N 1
ATOM 656 C CA . VAL A 1 83 ? -0.847 -17.408 -17.367 1.00 85.00 83 VAL A CA 1
ATOM 657 C C . VAL A 1 83 ? -0.119 -16.812 -18.576 1.00 85.00 83 VAL A C 1
ATOM 659 O O . VAL A 1 83 ? -0.124 -17.414 -19.646 1.00 85.00 83 VAL A O 1
ATOM 662 N N . LEU A 1 84 ? 0.527 -15.656 -18.414 1.00 84.38 84 LEU A N 1
ATOM 663 C CA . LEU A 1 84 ? 1.292 -14.997 -19.477 1.00 84.38 84 LEU A CA 1
ATOM 664 C C . LEU A 1 84 ? 2.701 -15.585 -19.681 1.00 84.38 84 LEU A C 1
ATOM 666 O O . LEU A 1 84 ? 3.434 -15.098 -20.538 1.00 84.38 84 LEU A O 1
ATOM 670 N N . GLY A 1 85 ? 3.088 -16.620 -18.926 1.00 78.06 85 GLY A N 1
ATOM 671 C CA . GLY A 1 85 ? 4.407 -17.250 -19.037 1.00 78.06 85 GLY A CA 1
ATOM 672 C C . GLY A 1 85 ? 5.557 -16.398 -18.490 1.00 78.06 85 GLY A C 1
ATOM 673 O O . GLY A 1 85 ? 6.705 -16.621 -18.864 1.00 78.06 85 GLY A O 1
ATOM 674 N N . GLY A 1 86 ? 5.264 -15.421 -17.628 1.00 73.19 86 GLY A N 1
ATOM 675 C CA . GLY A 1 86 ? 6.289 -14.607 -16.978 1.00 73.19 86 GLY A CA 1
ATOM 676 C C . GLY A 1 86 ? 7.111 -15.416 -15.973 1.00 73.19 86 GLY A C 1
ATOM 677 O O . GLY A 1 86 ? 6.598 -16.333 -15.327 1.00 73.19 86 GLY A O 1
ATOM 678 N N . GLU A 1 87 ? 8.385 -15.059 -15.799 1.00 72.25 87 GLU A N 1
ATOM 679 C CA . GLU A 1 87 ? 9.196 -15.607 -14.710 1.00 72.25 87 GLU A CA 1
ATOM 680 C C . GLU A 1 87 ? 8.652 -15.128 -13.360 1.00 72.25 87 GLU A C 1
ATOM 682 O O . GLU A 1 87 ? 8.560 -13.931 -13.079 1.00 72.25 87 GLU A O 1
ATOM 687 N N . ILE A 1 88 ? 8.277 -16.082 -12.507 1.00 73.75 88 ILE A N 1
ATOM 688 C CA . ILE A 1 88 ? 7.738 -15.803 -11.179 1.00 73.75 88 ILE A CA 1
ATOM 689 C C . ILE A 1 88 ? 8.816 -16.069 -10.138 1.00 73.75 88 ILE A C 1
ATOM 691 O O . ILE A 1 88 ? 9.177 -17.214 -9.871 1.00 73.75 88 ILE A O 1
ATOM 695 N N . ASP A 1 89 ? 9.260 -15.007 -9.473 1.00 80.25 89 ASP A N 1
ATOM 696 C CA . ASP A 1 89 ? 10.040 -15.114 -8.242 1.00 80.25 89 ASP A CA 1
ATOM 697 C C . ASP A 1 89 ? 9.128 -15.589 -7.097 1.00 80.25 89 ASP A C 1
ATOM 699 O O . ASP A 1 89 ? 8.502 -14.795 -6.386 1.00 80.25 89 ASP A O 1
ATOM 703 N N . LEU A 1 90 ? 9.036 -16.912 -6.941 1.00 76.69 90 LEU A N 1
ATOM 704 C CA . LEU A 1 90 ? 8.203 -17.579 -5.936 1.00 76.69 90 LEU A CA 1
ATOM 705 C C . LEU A 1 90 ? 8.509 -17.113 -4.507 1.00 76.69 90 LEU A C 1
ATOM 707 O O . LEU A 1 90 ? 7.599 -17.063 -3.679 1.00 76.69 90 LEU A O 1
ATOM 711 N N . VAL A 1 91 ? 9.761 -16.744 -4.210 1.00 78.44 91 VAL A N 1
ATOM 712 C CA . VAL A 1 91 ? 10.149 -16.250 -2.882 1.00 78.44 91 VAL A CA 1
ATOM 713 C C . VAL A 1 91 ? 9.521 -14.886 -2.645 1.00 78.44 91 VAL A C 1
ATOM 715 O O . VAL A 1 91 ? 8.860 -14.679 -1.623 1.00 78.44 91 VAL A O 1
ATOM 718 N N . ARG A 1 92 ? 9.652 -13.971 -3.610 1.00 76.88 92 ARG A N 1
ATOM 719 C CA . ARG A 1 92 ? 9.009 -12.654 -3.536 1.00 76.88 92 ARG A CA 1
ATOM 720 C C . ARG A 1 92 ? 7.491 -12.782 -3.425 1.00 76.88 92 ARG A C 1
ATOM 722 O O . ARG A 1 92 ? 6.894 -12.109 -2.589 1.00 76.88 92 ARG A O 1
ATOM 729 N N . VAL A 1 93 ? 6.877 -13.677 -4.200 1.00 75.94 93 VAL A N 1
ATOM 730 C CA . VAL A 1 93 ? 5.430 -13.954 -4.138 1.00 75.94 93 VAL A CA 1
ATOM 731 C C . VAL A 1 93 ? 5.008 -14.431 -2.754 1.00 75.94 93 VAL A C 1
ATOM 733 O O . VAL A 1 93 ? 4.058 -13.892 -2.177 1.00 75.94 93 VAL A O 1
ATOM 736 N N . ALA A 1 94 ? 5.712 -15.423 -2.208 1.00 77.31 94 ALA A N 1
ATOM 737 C CA . ALA A 1 94 ? 5.402 -15.995 -0.906 1.00 77.31 94 ALA A CA 1
ATOM 738 C C . ALA A 1 94 ? 5.529 -14.947 0.207 1.00 77.31 94 ALA A C 1
ATOM 740 O O . ALA A 1 94 ? 4.622 -14.820 1.031 1.00 77.31 94 ALA A O 1
ATOM 741 N N . VAL A 1 95 ? 6.598 -14.143 0.1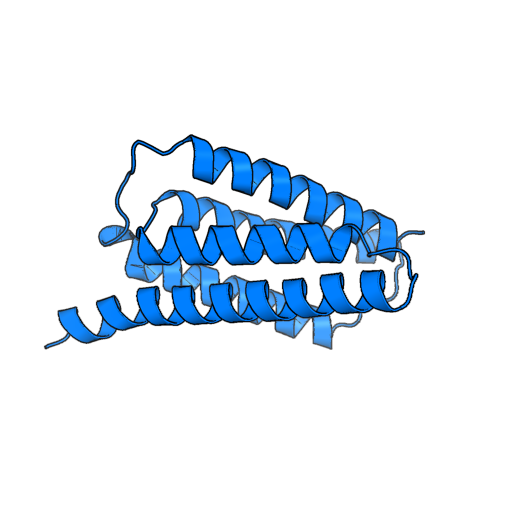93 1.00 82.00 95 VAL A N 1
ATOM 742 C CA . VAL A 1 95 ? 6.808 -13.066 1.172 1.00 82.00 95 VAL A CA 1
ATOM 743 C C . VAL A 1 95 ? 5.724 -11.994 1.052 1.00 82.00 95 VAL A C 1
ATOM 745 O O . VAL A 1 95 ? 5.093 -11.659 2.054 1.00 82.00 95 VAL A O 1
ATOM 748 N N . SER A 1 96 ? 5.446 -11.489 -0.152 1.00 79.31 96 SER A N 1
ATOM 749 C CA . SER A 1 96 ? 4.421 -10.458 -0.365 1.00 79.31 96 SER A CA 1
ATOM 750 C C . SER A 1 96 ? 3.029 -10.938 0.048 1.00 79.31 96 SER A C 1
ATOM 752 O O . SER A 1 96 ? 2.300 -10.208 0.723 1.00 79.31 96 SER A O 1
ATOM 754 N N . THR A 1 97 ? 2.681 -12.183 -0.283 1.00 79.06 97 THR A N 1
ATOM 755 C CA . THR A 1 97 ? 1.391 -12.785 0.080 1.00 79.06 97 THR A CA 1
ATOM 756 C C . THR A 1 97 ? 1.284 -13.003 1.588 1.00 79.06 97 THR A C 1
ATOM 758 O O . THR A 1 97 ? 0.256 -12.670 2.180 1.00 79.06 97 THR A O 1
ATOM 761 N N . ALA A 1 98 ? 2.345 -13.493 2.238 1.00 83.06 98 ALA A N 1
ATOM 762 C CA . ALA A 1 98 ? 2.374 -13.686 3.686 1.00 83.06 98 ALA A CA 1
ATOM 763 C C . ALA A 1 98 ? 2.262 -12.355 4.444 1.00 83.06 98 ALA A C 1
ATOM 765 O O . ALA A 1 98 ? 1.490 -12.253 5.399 1.00 83.06 98 ALA A O 1
ATOM 766 N N . VAL A 1 99 ? 2.975 -11.316 3.998 1.00 84.62 99 VAL A N 1
ATOM 767 C CA . VAL A 1 99 ? 2.914 -9.976 4.600 1.00 84.62 99 VAL A CA 1
ATOM 768 C C . VAL A 1 99 ? 1.526 -9.364 4.419 1.00 84.62 99 VAL A C 1
ATOM 770 O O . VAL A 1 99 ? 0.928 -8.913 5.398 1.00 84.62 99 VAL A O 1
ATOM 773 N N . ALA A 1 100 ? 0.978 -9.387 3.200 1.00 82.31 100 ALA A N 1
ATOM 774 C CA . ALA A 1 100 ? -0.348 -8.840 2.917 1.00 82.31 100 ALA A CA 1
ATOM 775 C C . ALA A 1 100 ? -1.451 -9.604 3.672 1.00 82.31 100 ALA A C 1
ATOM 777 O O . ALA A 1 100 ? -2.335 -8.989 4.275 1.00 82.31 100 ALA A O 1
ATOM 778 N N . GLY A 1 101 ? -1.372 -10.938 3.704 1.00 83.62 101 GLY A N 1
ATOM 779 C CA . GLY A 1 101 ? -2.294 -11.800 4.442 1.00 83.62 101 GLY A CA 1
ATOM 780 C C . GLY A 1 101 ? -2.209 -11.587 5.955 1.00 83.62 101 GLY A C 1
ATOM 781 O O . GLY A 1 101 ? -3.241 -11.447 6.612 1.00 83.62 101 GLY A O 1
ATOM 782 N N . GLY A 1 102 ? -0.997 -11.475 6.505 1.00 85.62 102 GLY A N 1
ATOM 783 C CA . GLY A 1 102 ? -0.767 -11.160 7.917 1.00 85.62 102 GLY A CA 1
ATOM 784 C C . GLY A 1 102 ? -1.347 -9.800 8.308 1.00 85.62 102 GLY A C 1
ATOM 785 O O . GLY A 1 102 ? -2.064 -9.694 9.304 1.00 85.62 102 GLY A O 1
ATOM 786 N N . LEU A 1 103 ? -1.124 -8.773 7.482 1.00 84.88 103 LEU A N 1
ATOM 787 C CA . LEU A 1 103 ? -1.748 -7.455 7.629 1.00 84.88 103 LEU A CA 1
ATOM 788 C C . LEU A 1 103 ? -3.275 -7.540 7.593 1.00 84.88 103 LEU A C 1
ATOM 790 O O . LEU A 1 103 ? -3.939 -6.981 8.468 1.00 84.88 103 LEU A O 1
ATOM 794 N N . CYS A 1 104 ? -3.840 -8.272 6.632 1.00 86.56 104 CYS A N 1
ATOM 795 C CA . CYS A 1 104 ? -5.284 -8.464 6.524 1.00 86.56 104 CYS A CA 1
ATOM 796 C C . CYS A 1 104 ? -5.852 -9.143 7.777 1.00 86.56 104 CYS A C 1
ATOM 798 O O . CYS A 1 104 ? -6.838 -8.669 8.347 1.00 86.56 104 CYS A O 1
ATOM 800 N N . GLY A 1 105 ? -5.196 -10.203 8.254 1.00 85.25 105 GLY A N 1
ATOM 801 C CA . GLY A 1 105 ? -5.557 -10.901 9.485 1.00 85.25 105 GLY A CA 1
ATOM 802 C C . GLY A 1 105 ? -5.520 -9.980 10.705 1.00 85.25 105 GLY A C 1
ATOM 803 O O . GLY A 1 105 ? -6.481 -9.936 11.474 1.00 85.25 105 GLY A O 1
ATOM 804 N N . LEU A 1 106 ? -4.465 -9.175 10.856 1.00 85.38 106 LEU A N 1
ATOM 805 C CA . LEU A 1 106 ? -4.332 -8.220 11.962 1.00 85.38 106 LEU A CA 1
ATOM 806 C C . LEU A 1 106 ? -5.432 -7.153 11.955 1.00 85.38 106 LEU A C 1
ATOM 808 O O . LEU A 1 106 ? -6.023 -6.872 13.005 1.00 85.38 106 LEU A O 1
ATOM 812 N N . VAL A 1 107 ? -5.739 -6.575 10.792 1.00 84.94 107 VAL A N 1
ATOM 813 C CA . VAL A 1 107 ? -6.810 -5.575 10.653 1.00 84.94 107 VAL A CA 1
ATOM 814 C C . VAL A 1 107 ? -8.168 -6.223 10.940 1.00 84.94 107 VAL A C 1
ATOM 816 O O . VAL A 1 107 ? -8.980 -5.658 11.675 1.00 84.94 107 VAL A O 1
ATOM 819 N N . TYR A 1 108 ? -8.396 -7.444 10.448 1.00 86.00 108 TYR A N 1
ATOM 820 C CA . TYR A 1 108 ? -9.633 -8.192 10.671 1.00 86.00 108 TYR A CA 1
ATOM 821 C C . TYR A 1 108 ? -9.857 -8.563 12.143 1.00 86.00 108 TYR A C 1
ATOM 823 O O . TYR A 1 108 ? -10.974 -8.430 12.659 1.00 86.00 108 TYR A O 1
ATOM 831 N N . LEU A 1 109 ? -8.810 -8.981 12.857 1.00 85.62 109 LEU A N 1
ATOM 832 C CA . LEU A 1 109 ? -8.875 -9.255 14.296 1.00 85.62 109 LEU A CA 1
ATOM 833 C C . LEU A 1 109 ? -9.207 -7.991 15.102 1.00 85.62 109 LEU A C 1
ATOM 835 O O . LEU A 1 109 ? -9.907 -8.064 16.110 1.00 85.62 109 LEU A O 1
ATOM 839 N N . ASN A 1 110 ? -8.777 -6.822 14.624 1.00 81.56 110 ASN A N 1
ATOM 840 C CA . ASN A 1 110 ? -9.034 -5.532 15.264 1.00 81.56 110 ASN A CA 1
ATOM 841 C C . ASN A 1 110 ? -10.265 -4.792 14.708 1.00 81.56 110 ASN A C 1
ATOM 843 O O . ASN A 1 110 ? -10.519 -3.654 15.106 1.00 81.56 110 ASN A O 1
ATOM 847 N N . ARG A 1 111 ? -11.080 -5.431 13.854 1.00 81.88 111 ARG A N 1
ATOM 848 C CA . ARG A 1 111 ? -12.210 -4.795 13.144 1.00 81.88 111 ARG A CA 1
ATOM 849 C C . ARG A 1 111 ? -13.224 -4.085 14.040 1.00 81.88 111 ARG A C 1
ATOM 851 O O . ARG A 1 111 ? -13.779 -3.072 13.641 1.00 81.88 111 ARG A O 1
ATOM 858 N N . GLN A 1 112 ? -13.457 -4.595 15.251 1.00 83.12 112 GLN A N 1
ATOM 859 C CA . GLN A 1 112 ? -14.401 -4.004 16.212 1.00 83.12 112 GLN A CA 1
ATOM 860 C C . GLN A 1 112 ? -13.933 -2.645 16.753 1.00 83.12 112 GLN A C 1
ATOM 862 O O . GLN A 1 112 ? -14.728 -1.896 17.308 1.00 83.12 112 GLN A O 1
ATOM 867 N N . ARG A 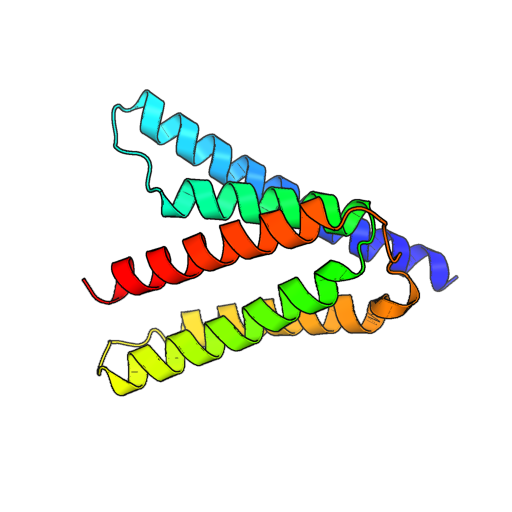1 113 ? -12.640 -2.334 16.613 1.00 79.00 113 ARG A N 1
ATOM 868 C CA . ARG A 1 113 ? -12.028 -1.078 17.065 1.00 79.00 113 ARG A CA 1
ATOM 869 C C . ARG A 1 113 ? -11.928 -0.042 15.951 1.00 79.00 113 ARG A C 1
ATOM 871 O O . ARG A 1 113 ? -11.460 1.065 16.214 1.00 79.00 113 ARG A O 1
ATOM 878 N N . LEU A 1 114 ? -12.303 -0.417 14.728 1.00 82.06 114 LEU A N 1
ATOM 879 C CA . LEU A 1 114 ? -12.307 0.488 13.595 1.00 82.06 114 LEU A CA 1
ATOM 880 C C . LEU A 1 114 ? -13.573 1.339 13.625 1.00 82.06 114 LEU A C 1
ATOM 882 O O . LEU A 1 114 ? -14.685 0.832 13.783 1.00 82.06 114 LEU A O 1
ATOM 886 N N . VAL A 1 115 ? -13.392 2.639 13.461 1.00 80.75 115 VAL A N 1
ATOM 887 C CA . VAL A 1 115 ? -14.457 3.628 13.448 1.00 80.75 115 VAL A CA 1
ATOM 888 C C . VAL A 1 115 ? -14.937 3.792 12.010 1.00 80.75 115 VAL A C 1
ATOM 890 O O . VAL A 1 115 ? -14.154 3.885 11.063 1.00 80.75 115 VAL A O 1
ATOM 893 N N . ALA A 1 116 ? -16.257 3.783 11.831 1.00 68.75 116 ALA A N 1
ATOM 894 C CA . ALA A 1 116 ? -16.867 4.162 10.568 1.00 68.75 116 ALA A CA 1
ATOM 895 C C . ALA A 1 116 ? -16.816 5.688 10.454 1.00 68.75 116 ALA A C 1
ATOM 897 O O . ALA A 1 116 ? -17.698 6.388 10.951 1.00 68.75 116 ALA A O 1
ATOM 898 N N . THR A 1 117 ? -15.760 6.218 9.851 1.00 60.72 117 THR A N 1
ATOM 899 C CA . THR A 1 117 ? -15.619 7.664 9.701 1.00 60.72 117 THR A CA 1
ATOM 900 C C . THR A 1 117 ? -16.465 8.172 8.537 1.00 60.72 117 THR A C 1
ATOM 902 O O . THR A 1 117 ? -16.680 7.489 7.534 1.00 60.72 117 THR A O 1
ATOM 905 N N . ARG A 1 118 ? -16.904 9.432 8.630 1.00 58.03 118 ARG A N 1
ATOM 906 C CA . ARG A 1 118 ? -17.495 10.185 7.508 1.00 58.03 118 ARG A CA 1
ATOM 907 C C . ARG A 1 118 ? -16.504 10.454 6.364 1.00 58.03 118 ARG A C 1
ATOM 909 O O . ARG A 1 118 ? -16.930 10.911 5.307 1.00 58.03 118 ARG A O 1
ATOM 916 N N . SER A 1 119 ? -15.209 10.179 6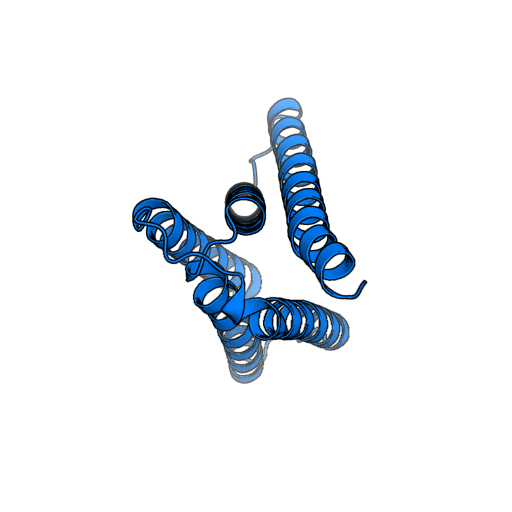.550 1.00 63.72 119 SER A N 1
ATOM 917 C CA . SER A 1 119 ? -14.144 10.476 5.585 1.00 63.72 119 SER A CA 1
ATOM 918 C C . SER A 1 119 ? -14.100 9.462 4.436 1.00 63.72 119 SER A C 1
ATOM 920 O O . SER A 1 119 ? -13.114 8.760 4.212 1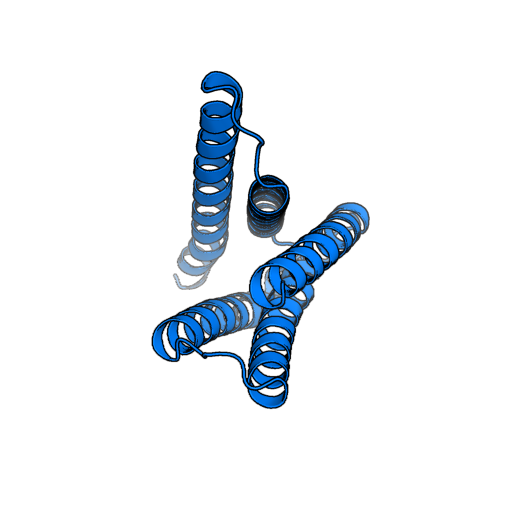.00 63.72 119 SER A O 1
ATOM 922 N N . ARG A 1 120 ? -15.191 9.406 3.660 1.00 66.44 120 ARG A N 1
ATOM 923 C CA . ARG A 1 120 ? -15.267 8.657 2.392 1.00 66.44 120 ARG A CA 1
ATOM 924 C C . ARG A 1 120 ? -14.158 9.069 1.418 1.00 66.44 120 ARG A C 1
ATOM 926 O O . ARG A 1 120 ? -13.744 8.262 0.597 1.00 66.44 120 ARG A O 1
ATOM 933 N N . ILE A 1 121 ? -13.666 10.301 1.550 1.00 77.44 121 ILE A N 1
ATOM 934 C CA . ILE A 1 121 ? -12.607 10.877 0.720 1.00 77.44 121 ILE A CA 1
ATOM 935 C C . ILE A 1 121 ? -11.297 10.100 0.886 1.00 77.44 121 ILE A C 1
ATOM 937 O O . ILE A 1 121 ? -10.703 9.735 -0.116 1.00 77.44 121 ILE A O 1
ATOM 941 N N . LEU A 1 122 ? -10.869 9.774 2.113 1.00 76.88 122 LEU A N 1
ATOM 942 C CA . LEU A 1 122 ? -9.615 9.032 2.320 1.00 76.88 122 LEU A CA 1
ATOM 943 C C . LEU A 1 122 ? -9.670 7.631 1.701 1.00 76.88 122 LEU A C 1
ATOM 945 O O . LEU A 1 122 ? -8.727 7.223 1.027 1.00 76.88 122 LEU A O 1
ATOM 949 N N . GLY A 1 123 ? -10.792 6.929 1.878 1.00 78.19 123 GLY A N 1
ATOM 950 C CA . GLY A 1 123 ? -11.005 5.621 1.258 1.00 78.19 123 GLY A CA 1
ATOM 951 C C . GLY A 1 123 ? -11.034 5.692 -0.273 1.00 78.19 123 GLY A C 1
ATOM 952 O O . GLY A 1 123 ? -10.416 4.860 -0.932 1.00 78.19 123 GLY A O 1
ATOM 953 N N . ALA A 1 124 ? -11.697 6.703 -0.843 1.00 81.44 124 ALA A N 1
ATOM 954 C CA . ALA A 1 124 ? -11.739 6.914 -2.290 1.00 81.44 124 ALA A CA 1
ATOM 955 C C . ALA A 1 124 ? -10.358 7.271 -2.864 1.00 81.44 124 ALA A C 1
ATOM 957 O O . ALA A 1 124 ? -9.933 6.671 -3.849 1.00 81.44 124 ALA A O 1
ATOM 958 N N . SER A 1 125 ? -9.624 8.185 -2.224 1.00 83.94 125 SER A N 1
ATOM 959 C CA . SER A 1 125 ? -8.260 8.552 -2.621 1.00 83.94 125 SER A CA 1
ATOM 960 C C . SER A 1 125 ? -7.317 7.356 -2.560 1.00 83.94 125 SER A C 1
ATOM 962 O O . SER A 1 125 ? -6.544 7.140 -3.492 1.00 83.94 125 SER A O 1
ATOM 964 N N . PHE A 1 126 ? -7.415 6.544 -1.502 1.00 86.12 126 PHE A N 1
ATOM 965 C CA . PHE A 1 126 ? -6.656 5.302 -1.405 1.00 86.12 126 PHE A CA 1
ATOM 966 C C . PHE A 1 126 ? -6.978 4.371 -2.572 1.00 86.12 126 PHE A C 1
ATOM 968 O O . PHE A 1 126 ? -6.061 3.861 -3.202 1.00 86.12 126 PHE A O 1
ATOM 975 N N . PHE A 1 127 ? -8.260 4.178 -2.886 1.00 84.38 127 PHE A N 1
ATOM 976 C CA . PHE A 1 127 ? -8.677 3.303 -3.978 1.00 84.38 127 PHE A CA 1
ATOM 977 C C . PHE A 1 127 ? -8.132 3.768 -5.337 1.00 84.38 127 PHE A C 1
ATOM 979 O O . PHE A 1 127 ? -7.621 2.955 -6.102 1.00 84.38 127 PHE A O 1
ATOM 986 N N . ILE A 1 128 ? -8.161 5.076 -5.612 1.00 85.75 128 ILE A N 1
ATOM 987 C CA . ILE A 1 128 ? -7.589 5.654 -6.838 1.00 85.75 128 ILE A CA 1
ATOM 988 C C . ILE A 1 128 ? -6.077 5.409 -6.900 1.00 85.75 128 ILE A C 1
ATOM 990 O O . ILE A 1 128 ? -5.573 4.906 -7.903 1.00 85.75 128 ILE A O 1
ATOM 994 N N . ILE A 1 129 ? -5.350 5.727 -5.824 1.00 86.00 129 ILE A N 1
ATOM 995 C CA . ILE A 1 129 ? -3.894 5.522 -5.754 1.00 86.00 129 ILE A CA 1
ATOM 996 C C . ILE A 1 129 ? -3.553 4.040 -5.897 1.00 86.00 129 ILE A C 1
ATOM 998 O O . ILE A 1 129 ? -2.603 3.689 -6.588 1.00 86.00 129 ILE A O 1
ATOM 1002 N N . TRP A 1 130 ? -4.347 3.169 -5.290 1.00 86.81 130 TRP A N 1
ATOM 1003 C CA . TRP A 1 130 ? -4.172 1.730 -5.361 1.00 86.81 130 TRP A CA 1
ATOM 1004 C C . TRP A 1 130 ? -4.339 1.189 -6.785 1.00 86.81 130 TRP A C 1
ATOM 1006 O O . TRP A 1 130 ? -3.493 0.414 -7.229 1.00 86.81 130 TRP A O 1
ATOM 1016 N N . ILE A 1 131 ? -5.355 1.643 -7.534 1.00 85.06 131 ILE A N 1
ATOM 1017 C CA . ILE A 1 131 ? -5.504 1.298 -8.959 1.00 85.06 131 ILE A CA 1
ATOM 1018 C C . ILE A 1 131 ? -4.264 1.741 -9.736 1.00 85.06 131 ILE A C 1
ATOM 1020 O O . ILE A 1 131 ? -3.728 0.962 -10.521 1.00 85.06 131 ILE A O 1
ATOM 1024 N N . LEU A 1 132 ? -3.788 2.969 -9.504 1.00 84.75 132 LEU A N 1
ATOM 1025 C CA . LEU A 1 132 ? -2.594 3.480 -10.177 1.00 84.75 132 LEU A CA 1
ATOM 1026 C C . LEU A 1 132 ? -1.372 2.607 -9.879 1.00 84.75 132 LEU A C 1
ATOM 1028 O O . LEU A 1 132 ? -0.697 2.195 -10.818 1.00 84.75 132 LEU A O 1
ATOM 1032 N N . VAL A 1 133 ? -1.113 2.281 -8.606 1.00 84.38 133 VAL A N 1
ATOM 1033 C CA . VAL A 1 133 ? -0.023 1.368 -8.215 1.00 84.38 133 VAL A CA 1
ATOM 1034 C C . VAL A 1 133 ? -0.155 0.045 -8.960 1.00 84.38 133 VAL A C 1
ATOM 1036 O O . VAL A 1 133 ? 0.806 -0.400 -9.576 1.00 84.38 133 VAL A O 1
ATOM 1039 N N . TYR A 1 134 ? -1.342 -0.560 -8.948 1.00 80.38 134 TYR A N 1
ATOM 1040 C CA . TYR A 1 134 ? -1.562 -1.869 -9.549 1.00 80.38 134 TYR A CA 1
ATOM 1041 C C . TYR A 1 134 ? -1.330 -1.874 -11.065 1.00 80.38 134 TYR A C 1
ATOM 1043 O O . TYR A 1 134 ? -0.615 -2.734 -11.579 1.00 80.38 134 TYR A O 1
ATOM 1051 N N . VAL A 1 135 ? -1.880 -0.883 -11.773 1.00 81.19 135 VAL A N 1
ATOM 1052 C CA . VAL A 1 135 ? -1.700 -0.722 -13.223 1.00 81.19 135 VAL A CA 1
ATOM 1053 C C . VAL A 1 135 ? -0.229 -0.497 -13.559 1.00 81.19 135 VAL A C 1
ATOM 1055 O O . VAL A 1 135 ? 0.295 -1.173 -14.441 1.00 81.19 135 VAL A O 1
ATOM 1058 N N . TYR A 1 136 ? 0.454 0.395 -12.835 1.00 81.31 136 TYR A N 1
ATOM 1059 C CA . TYR A 1 136 ? 1.868 0.670 -13.081 1.00 81.31 136 TYR A CA 1
ATOM 1060 C C . TYR A 1 136 ? 2.749 -0.555 -12.807 1.00 81.31 136 TYR A C 1
ATOM 1062 O O . TYR A 1 136 ? 3.607 -0.866 -13.634 1.00 81.31 136 TYR A O 1
ATOM 1070 N N . THR A 1 137 ? 2.517 -1.275 -11.702 1.00 78.19 137 THR A N 1
ATOM 1071 C CA . THR A 1 137 ? 3.246 -2.511 -11.382 1.00 78.19 137 THR A CA 1
ATOM 1072 C C . THR A 1 137 ? 3.062 -3.534 -12.495 1.00 78.19 137 THR A C 1
ATOM 1074 O O . THR A 1 137 ? 4.047 -4.068 -12.995 1.00 78.19 137 THR A O 1
ATOM 1077 N N . PHE A 1 138 ? 1.824 -3.758 -12.938 1.00 73.00 138 PHE A N 1
ATOM 1078 C CA . PHE A 1 138 ? 1.543 -4.677 -14.035 1.00 73.00 138 PHE A CA 1
ATOM 1079 C C . PHE A 1 138 ? 2.285 -4.281 -15.319 1.00 73.00 138 PHE A C 1
ATOM 1081 O O . PHE A 1 138 ? 3.016 -5.097 -15.875 1.00 73.00 138 PHE A O 1
ATOM 1088 N N . THR A 1 139 ? 2.183 -3.017 -15.744 1.00 75.75 139 THR A N 1
ATOM 1089 C CA . THR A 1 139 ? 2.887 -2.545 -16.948 1.00 75.75 139 THR A CA 1
ATOM 1090 C C . THR A 1 139 ? 4.403 -2.672 -16.842 1.00 75.75 139 THR A C 1
ATOM 1092 O O . THR A 1 139 ? 5.034 -2.995 -17.835 1.00 75.75 139 THR A O 1
ATOM 1095 N N . SER A 1 140 ? 4.986 -2.466 -15.656 1.00 70.69 140 SER A N 1
ATOM 1096 C CA . SER A 1 140 ? 6.438 -2.570 -15.453 1.00 70.69 140 SER A CA 1
ATOM 1097 C C . SER A 1 140 ? 6.977 -4.000 -15.450 1.00 70.69 140 SER A C 1
ATOM 1099 O O . SER A 1 140 ? 8.184 -4.183 -15.531 1.00 70.69 140 SER A O 1
ATOM 1101 N N . ILE A 1 141 ? 6.104 -4.996 -15.271 1.00 69.06 141 ILE A N 1
ATOM 1102 C CA . ILE A 1 141 ? 6.492 -6.411 -15.284 1.00 69.06 141 ILE A CA 1
ATOM 1103 C C . ILE A 1 141 ? 6.288 -7.012 -16.682 1.00 69.06 141 ILE A C 1
ATOM 1105 O O . ILE A 1 141 ? 7.012 -7.924 -17.062 1.00 69.06 141 ILE A O 1
ATOM 1109 N N . VAL A 1 142 ? 5.290 -6.531 -17.431 1.00 65.00 142 VAL A N 1
ATOM 1110 C CA . VAL A 1 142 ? 4.927 -7.076 -18.751 1.00 65.00 142 VAL A CA 1
ATOM 1111 C C . VAL A 1 142 ? 5.708 -6.446 -19.910 1.00 65.00 142 VAL A C 1
ATOM 1113 O O . VAL A 1 142 ? 5.898 -7.115 -20.923 1.00 65.00 142 VAL A O 1
ATOM 1116 N N . ILE A 1 143 ? 6.118 -5.178 -19.792 1.00 59.44 143 ILE A N 1
ATOM 1117 C CA . ILE A 1 143 ? 6.891 -4.432 -20.805 1.00 59.44 143 ILE A CA 1
ATOM 1118 C C . ILE A 1 143 ? 8.362 -4.426 -20.404 1.00 59.44 143 ILE A C 1
ATOM 1120 O O . ILE A 1 143 ? 9.205 -4.666 -21.296 1.00 59.44 143 ILE A O 1
#

Sequence (143 aa):
MKVRHWANTLQVLGICFFALGFISTVGIIGHWHFGQNVPRLFVAYAAMNILLGAGFFARERWLLVAVGLNVVAYAALYLLLWVLGGEIDLVRVAVSTAVAGGLCGLVYLNRQRLVATRSRILGASFFIIWILVYVYTFTSIVI

Organism: NCBI:txid1797240